Protein AF-A0A831NGE7-F1 (afdb_monomer)

pLDDT: mean 80.27, std 13.24, range [41.78, 94.81]

Solvent-accessible surface area (backbone atoms only — not comparable to full-atom values): 7881 Å² total; per-residue (Å²): 138,80,85,77,77,61,67,68,64,55,55,54,51,53,55,51,52,53,52,54,52,50,52,52,51,51,52,52,52,52,49,52,53,54,54,56,57,67,71,63,66,76,73,70,73,34,35,33,38,41,35,44,39,53,98,93,43,78,48,77,38,79,45,75,60,60,92,83,35,19,46,45,53,52,50,51,53,44,26,59,75,66,72,35,54,72,42,68,46,75,43,98,79,70,26,38,43,77,52,31,55,66,85,43,69,68,80,71,47,40,23,51,72,86,40,76,54,54,52,63,40,35,66,68,40,63,59,52,68,75,40,40,36,41,38,40,107

Sequence (137 aa):
MVLQKSSNDIISRETTIAQVALVIVIILVVAIIGWASNTTKDAALATVYVQIGIGGQERAFEGGITEGMTVLGAIDVATTTGKIDFEYDLSKNNQASILNIGGYRDSFEIYLNSKKLTSGEVDKTQVRAGDRIEIKI

Mean predicted aligned error: 13.92 Å

Secondary structure (DSSP, 8-state):
------HHHHHHHHHHHHHHHHHHHHHHHHHHHHHHHTT-------EEEEEEEETTEEEEEEEEPPTT-BHHHHHHHHHHHTT--EEEEEETTTEEEEEEETTB-S--EEEETTEEEPHHHHTTPBP-TT-EEEEE-

Structure (mmCIF, N/CA/C/O backbone):
data_AF-A0A831NGE7-F1
#
_entry.id   AF-A0A831NGE7-F1
#
loop_
_atom_site.group_PDB
_atom_site.id
_atom_site.type_symbol
_atom_site.label_atom_id
_atom_site.label_alt_id
_atom_site.label_comp_id
_atom_site.label_asym_id
_atom_site.label_entity_id
_atom_site.label_seq_id
_atom_site.pdbx_PDB_ins_code
_atom_site.Cartn_x
_atom_site.Cartn_y
_atom_site.Cartn_z
_atom_site.occupancy
_atom_site.B_iso_or_equiv
_atom_site.auth_seq_id
_atom_site.auth_comp_id
_atom_site.auth_asym_id
_atom_site.auth_atom_id
_atom_site.pdbx_PDB_model_num
ATOM 1 N N . MET A 1 1 ? 42.230 7.616 -83.204 1.00 41.78 1 MET A N 1
ATOM 2 C CA . MET A 1 1 ? 42.748 7.204 -81.883 1.00 41.78 1 MET A CA 1
ATOM 3 C C . MET A 1 1 ? 41.584 7.272 -80.907 1.00 41.78 1 MET A C 1
ATOM 5 O O . MET A 1 1 ? 41.215 8.358 -80.490 1.00 41.78 1 MET A O 1
ATOM 9 N N . VAL A 1 2 ? 40.905 6.146 -80.680 1.00 46.88 2 VAL A N 1
ATOM 10 C CA . VAL A 1 2 ? 39.723 6.076 -79.806 1.00 46.88 2 VAL A CA 1
ATOM 11 C C . VAL A 1 2 ? 40.191 5.530 -78.463 1.00 46.88 2 VAL A C 1
ATOM 13 O O . VAL A 1 2 ? 40.772 4.450 -78.407 1.00 46.88 2 VAL A O 1
ATOM 16 N N . LEU A 1 3 ? 40.005 6.313 -77.401 1.00 52.16 3 LEU A N 1
ATOM 17 C CA . LEU A 1 3 ? 40.385 5.949 -76.039 1.00 52.16 3 LEU A CA 1
ATOM 18 C C . LEU A 1 3 ? 39.439 4.854 -75.530 1.00 52.16 3 LEU A C 1
ATOM 20 O O . LEU A 1 3 ? 38.307 5.134 -75.138 1.00 52.16 3 LEU A O 1
ATOM 24 N N . GLN A 1 4 ? 39.902 3.604 -75.536 1.00 54.47 4 GLN A N 1
ATOM 25 C CA . GLN A 1 4 ? 39.258 2.517 -74.803 1.00 54.47 4 GLN A CA 1
ATOM 26 C C . GLN A 1 4 ? 39.470 2.776 -73.307 1.00 54.47 4 GLN A C 1
ATOM 28 O O . GLN A 1 4 ? 40.526 2.489 -72.746 1.00 54.47 4 GLN A O 1
ATOM 33 N N . LYS A 1 5 ? 38.477 3.387 -72.657 1.00 56.03 5 LYS A N 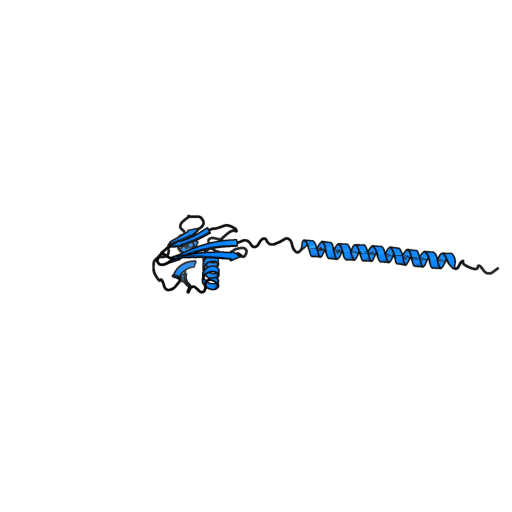1
ATOM 34 C CA . LYS A 1 5 ? 38.440 3.490 -71.198 1.00 56.03 5 LYS A CA 1
ATOM 35 C C . LYS A 1 5 ? 38.291 2.070 -70.643 1.00 56.03 5 LYS A C 1
ATOM 37 O O . LYS A 1 5 ? 37.296 1.406 -70.916 1.00 56.03 5 LYS A O 1
ATOM 42 N N . SER A 1 6 ? 39.322 1.612 -69.938 1.00 54.53 6 SER A N 1
ATOM 43 C CA . SER A 1 6 ? 39.459 0.261 -69.390 1.00 54.53 6 SER A CA 1
ATOM 44 C C . SER A 1 6 ? 38.233 -0.135 -68.559 1.00 54.53 6 SER A C 1
ATOM 46 O O . SER A 1 6 ? 37.951 0.482 -67.531 1.00 54.53 6 SER A O 1
ATOM 48 N N . SER A 1 7 ? 37.511 -1.178 -68.985 1.00 55.66 7 SER A N 1
ATOM 49 C CA . SER A 1 7 ? 36.363 -1.746 -68.255 1.00 55.66 7 SER A CA 1
ATOM 50 C C . SER A 1 7 ? 36.702 -2.146 -66.813 1.00 55.66 7 SER A C 1
ATOM 52 O O . SER A 1 7 ? 35.819 -2.149 -65.958 1.00 55.66 7 SER A O 1
ATOM 54 N N . ASN A 1 8 ? 37.976 -2.413 -66.516 1.00 58.19 8 ASN A N 1
ATOM 55 C CA . ASN A 1 8 ? 38.431 -2.811 -65.183 1.00 58.19 8 ASN A CA 1
ATOM 56 C C . ASN A 1 8 ? 38.327 -1.671 -64.151 1.00 58.19 8 ASN A C 1
ATOM 58 O O . ASN A 1 8 ? 38.061 -1.935 -62.979 1.00 58.19 8 ASN A O 1
ATOM 62 N N . ASP A 1 9 ? 38.447 -0.408 -64.578 1.00 57.22 9 ASP A N 1
ATOM 63 C CA . ASP A 1 9 ? 38.333 0.754 -63.681 1.00 57.22 9 ASP A CA 1
ATOM 64 C C . ASP A 1 9 ? 36.881 1.036 -63.269 1.00 57.22 9 ASP A C 1
ATOM 66 O O . ASP A 1 9 ? 36.627 1.650 -62.230 1.00 57.22 9 ASP A O 1
ATOM 70 N N . ILE A 1 10 ? 35.917 0.607 -64.088 1.00 58.09 10 ILE A N 1
ATOM 71 C CA . ILE A 1 10 ? 34.483 0.805 -63.842 1.00 58.09 10 ILE A CA 1
AT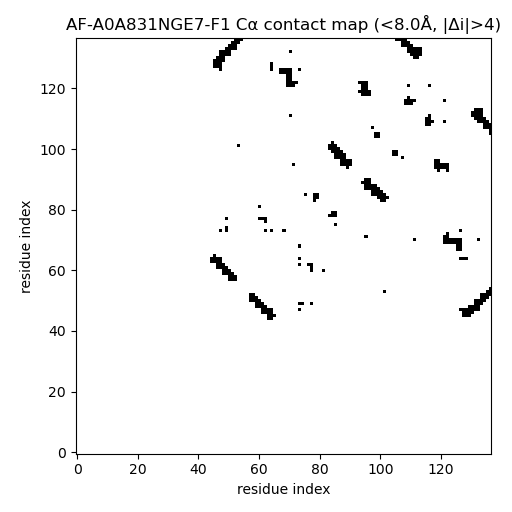OM 72 C C . ILE A 1 10 ? 33.986 -0.239 -62.835 1.00 58.09 10 ILE A C 1
ATOM 74 O O . ILE A 1 10 ? 33.388 0.127 -61.826 1.00 58.09 10 ILE A O 1
ATOM 78 N N . ILE A 1 11 ? 34.343 -1.512 -63.042 1.00 59.09 11 ILE A N 1
ATOM 79 C CA . ILE A 1 11 ? 33.941 -2.629 -62.171 1.00 59.09 11 ILE A CA 1
ATOM 80 C C . ILE A 1 11 ? 34.491 -2.444 -60.747 1.00 59.09 11 ILE A C 1
ATOM 82 O O . ILE A 1 11 ? 33.761 -2.614 -59.773 1.00 59.09 11 ILE A O 1
ATOM 86 N N . SER A 1 12 ? 35.752 -2.014 -60.608 1.00 62.09 12 SER A N 1
ATOM 87 C CA . SER A 1 12 ? 36.369 -1.769 -59.295 1.00 62.09 12 SER A CA 1
ATOM 88 C C . SER A 1 12 ? 35.673 -0.642 -58.512 1.00 62.09 12 SER A C 1
ATOM 90 O O . SER A 1 12 ? 35.450 -0.758 -57.300 1.00 62.09 12 SER A O 1
ATOM 92 N N . ARG A 1 13 ? 35.253 0.434 -59.192 1.00 66.94 13 ARG A N 1
ATOM 93 C CA . ARG A 1 13 ? 34.523 1.553 -58.570 1.00 66.94 13 ARG A CA 1
ATOM 94 C C . ARG A 1 13 ? 33.133 1.142 -58.096 1.00 66.94 13 ARG A C 1
ATOM 96 O O . ARG A 1 13 ? 32.760 1.499 -56.982 1.00 66.94 13 ARG A O 1
ATOM 103 N N . GLU A 1 14 ? 32.405 0.360 -58.886 1.00 70.31 14 GLU A N 1
ATOM 104 C CA . GLU A 1 14 ? 31.084 -0.158 -58.508 1.00 70.31 14 GLU A CA 1
ATOM 105 C C . GLU A 1 14 ? 31.167 -1.086 -57.291 1.00 70.31 14 GLU A C 1
ATOM 107 O O . GLU A 1 14 ? 30.398 -0.928 -56.341 1.00 70.31 14 GLU A O 1
ATOM 112 N N . THR A 1 15 ? 32.168 -1.975 -57.244 1.00 74.00 15 THR A N 1
ATOM 113 C CA . THR A 1 15 ? 32.398 -2.832 -56.070 1.00 74.00 15 THR A CA 1
ATOM 114 C C . THR A 1 15 ? 32.784 -2.039 -54.821 1.00 74.00 15 THR A C 1
ATOM 116 O O . THR A 1 15 ? 32.356 -2.385 -53.722 1.00 74.00 15 THR A O 1
ATOM 119 N N . THR A 1 16 ? 33.529 -0.939 -54.975 1.00 75.44 16 THR A N 1
ATOM 120 C CA . THR A 1 16 ? 33.923 -0.078 -53.847 1.00 75.44 16 THR A CA 1
ATOM 121 C C . THR A 1 16 ? 32.717 0.687 -53.292 1.00 75.44 16 THR A C 1
ATOM 123 O O . THR A 1 16 ? 32.539 0.776 -52.080 1.00 75.44 16 THR A O 1
ATOM 126 N N . ILE A 1 17 ? 31.840 1.192 -54.167 1.00 80.25 17 ILE A N 1
ATOM 127 C CA . ILE A 1 17 ? 30.602 1.878 -53.768 1.00 80.25 17 ILE A CA 1
ATOM 128 C C . ILE A 1 17 ? 29.660 0.911 -53.039 1.00 80.25 17 ILE A C 1
ATOM 130 O O . ILE A 1 17 ? 29.119 1.263 -51.990 1.00 80.25 17 ILE A O 1
ATOM 134 N N . ALA A 1 18 ? 29.507 -0.317 -53.544 1.00 82.00 18 ALA A N 1
ATOM 135 C CA . ALA A 1 18 ? 28.680 -1.340 -52.908 1.00 82.00 18 ALA A CA 1
ATOM 136 C C . ALA A 1 18 ? 29.190 -1.717 -51.504 1.00 82.00 18 ALA A C 1
ATOM 138 O O . ALA A 1 18 ? 28.396 -1.855 -50.574 1.00 82.00 18 ALA A O 1
ATOM 139 N N . GLN A 1 19 ? 30.509 -1.823 -51.321 1.00 80.81 19 GLN A N 1
ATOM 140 C CA . GLN A 1 19 ? 31.117 -2.101 -50.016 1.00 80.81 19 GLN A CA 1
ATOM 141 C C . G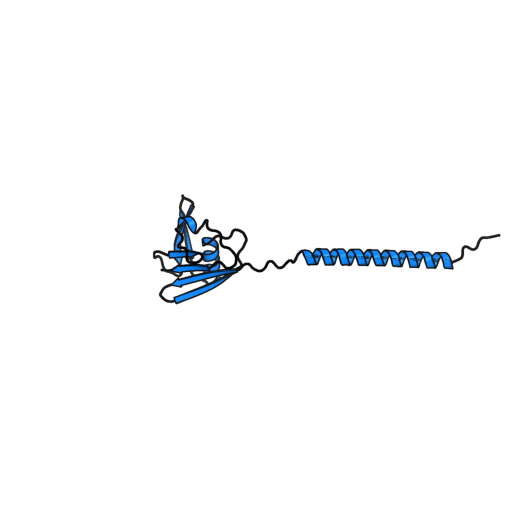LN A 1 19 ? 30.920 -0.951 -49.021 1.00 80.81 19 GLN A C 1
ATOM 143 O O . GLN A 1 19 ? 30.566 -1.195 -47.869 1.00 80.81 19 GLN A O 1
ATOM 148 N N . VAL A 1 20 ? 31.087 0.303 -49.454 1.00 85.44 20 VAL A N 1
ATOM 149 C CA . VAL A 1 20 ? 30.847 1.476 -48.596 1.00 85.44 20 VAL A CA 1
ATOM 150 C C . VAL A 1 20 ? 29.372 1.567 -48.195 1.00 85.44 20 VAL A C 1
ATOM 152 O O . VAL A 1 20 ? 29.069 1.796 -47.023 1.00 85.44 20 VAL A O 1
ATOM 155 N N . ALA A 1 21 ? 28.451 1.324 -49.132 1.00 86.19 21 ALA A N 1
ATOM 156 C CA . ALA A 1 21 ? 27.020 1.292 -48.844 1.00 86.19 21 ALA A CA 1
ATOM 157 C C . ALA A 1 21 ? 26.666 0.204 -47.815 1.00 86.19 21 ALA A C 1
ATOM 159 O O . ALA A 1 21 ? 25.909 0.465 -46.880 1.00 86.19 21 ALA A O 1
ATOM 160 N N . LEU A 1 22 ? 27.264 -0.987 -47.932 1.00 88.81 22 LEU A N 1
ATOM 161 C CA . LEU A 1 22 ? 27.060 -2.085 -46.986 1.00 88.81 22 LEU A CA 1
ATOM 162 C C . LEU A 1 22 ? 27.506 -1.713 -45.564 1.00 88.81 22 LEU A C 1
ATOM 164 O O . LEU A 1 22 ? 26.779 -1.967 -44.605 1.00 88.81 22 LEU A O 1
ATOM 168 N N . VAL A 1 23 ? 28.670 -1.072 -45.418 1.00 90.06 23 VAL A N 1
ATOM 169 C CA . VAL A 1 23 ? 29.184 -0.641 -44.106 1.00 90.06 23 VAL A CA 1
ATOM 170 C C . VAL A 1 23 ? 28.250 0.381 -43.453 1.00 90.06 23 VAL A C 1
ATOM 172 O O . VAL A 1 23 ? 27.971 0.277 -42.260 1.00 90.06 23 VAL A O 1
ATOM 175 N N . ILE A 1 24 ? 27.708 1.326 -44.227 1.00 91.25 24 ILE A N 1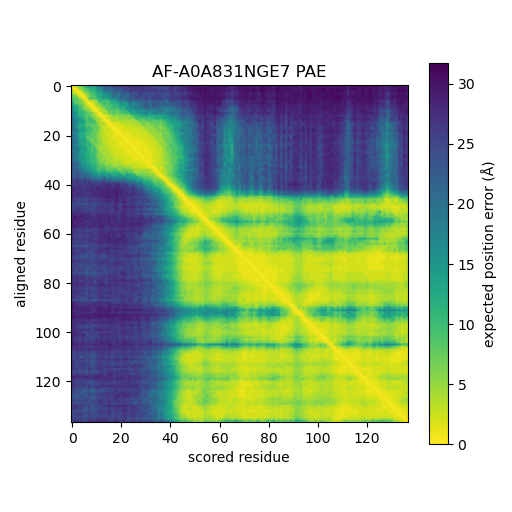
ATOM 176 C CA . ILE A 1 24 ? 26.747 2.317 -43.718 1.00 91.25 24 ILE A CA 1
ATOM 177 C C . ILE A 1 24 ? 25.474 1.631 -43.210 1.00 91.25 24 ILE A C 1
ATOM 179 O O . ILE A 1 24 ? 24.998 1.954 -42.123 1.00 91.25 24 ILE A O 1
ATOM 183 N N . VAL A 1 25 ? 24.948 0.651 -43.951 1.00 91.81 25 VAL A N 1
ATOM 184 C CA . VAL A 1 25 ? 23.765 -0.115 -43.527 1.00 91.81 25 VAL A CA 1
ATOM 185 C C . VAL A 1 25 ? 24.034 -0.864 -42.222 1.00 91.81 25 VAL A C 1
ATOM 187 O O . VAL A 1 25 ? 23.202 -0.821 -41.319 1.00 91.81 25 VAL A O 1
ATOM 190 N N . ILE A 1 26 ? 25.205 -1.489 -42.076 1.00 90.81 26 ILE A N 1
ATOM 191 C CA . ILE A 1 26 ? 25.582 -2.190 -40.840 1.00 90.81 26 ILE A CA 1
ATOM 192 C C . ILE A 1 26 ? 25.635 -1.216 -39.656 1.00 90.81 26 ILE A C 1
ATOM 194 O O . ILE A 1 26 ? 25.086 -1.518 -38.599 1.00 90.81 26 ILE A O 1
ATOM 198 N N . ILE A 1 27 ? 26.231 -0.033 -39.830 1.00 90.38 27 ILE A N 1
ATOM 199 C CA . ILE A 1 27 ? 26.289 0.993 -38.778 1.00 90.38 27 ILE A CA 1
ATOM 200 C C . ILE A 1 27 ? 24.880 1.437 -38.371 1.00 90.38 27 ILE A C 1
ATOM 202 O O . ILE A 1 27 ? 24.595 1.541 -37.180 1.00 90.38 27 ILE A O 1
ATOM 206 N N . LEU A 1 28 ? 23.985 1.656 -39.338 1.00 87.62 28 LEU A N 1
ATOM 207 C CA . LEU A 1 28 ? 22.598 2.038 -39.063 1.00 87.62 28 LEU A CA 1
ATOM 208 C C . LEU A 1 28 ? 21.841 0.938 -38.311 1.00 87.62 28 LEU A C 1
ATOM 210 O O . LEU A 1 28 ? 21.139 1.234 -37.348 1.00 87.62 28 LEU A O 1
ATOM 214 N N . VAL A 1 29 ? 22.020 -0.328 -38.692 1.00 87.75 29 VAL A N 1
ATOM 215 C CA . VAL A 1 29 ? 21.406 -1.470 -37.997 1.00 87.75 29 VAL A CA 1
ATOM 216 C C . VAL A 1 29 ? 21.918 -1.575 -36.560 1.00 87.75 29 VAL A C 1
ATOM 218 O O . VAL A 1 29 ? 21.119 -1.708 -35.636 1.00 87.75 29 VAL A O 1
ATOM 221 N N . VAL A 1 30 ? 23.230 -1.447 -36.345 1.00 85.50 30 VAL A N 1
ATOM 222 C CA . VAL A 1 30 ? 23.825 -1.461 -34.999 1.00 85.50 30 VAL A CA 1
ATOM 223 C C . VAL A 1 30 ? 23.334 -0.276 -34.165 1.00 85.50 30 VAL A C 1
ATOM 225 O O . VAL A 1 30 ? 23.030 -0.453 -32.988 1.00 85.50 30 VAL A O 1
ATOM 228 N N . ALA A 1 31 ? 23.190 0.911 -34.760 1.00 82.31 31 ALA A N 1
ATOM 229 C CA . ALA A 1 31 ? 22.654 2.085 -34.077 1.00 82.31 31 ALA A CA 1
ATOM 230 C C . ALA A 1 31 ? 21.187 1.893 -33.658 1.00 82.31 31 ALA A C 1
ATOM 232 O O . ALA A 1 31 ? 20.828 2.232 -32.532 1.00 82.31 31 ALA A O 1
ATOM 233 N N . ILE A 1 32 ? 20.356 1.301 -34.523 1.00 81.62 32 ILE A N 1
ATOM 234 C CA . ILE A 1 32 ? 18.950 0.998 -34.221 1.00 81.62 32 ILE A CA 1
ATOM 235 C C . ILE A 1 32 ? 18.849 -0.047 -33.103 1.00 81.62 32 ILE A C 1
ATOM 237 O O . ILE A 1 32 ? 18.092 0.152 -32.155 1.00 81.62 32 ILE A O 1
ATOM 241 N N . ILE A 1 33 ? 19.631 -1.131 -33.172 1.00 77.81 33 ILE A N 1
ATOM 242 C CA . ILE A 1 33 ? 19.642 -2.182 -32.141 1.00 77.81 33 ILE A CA 1
ATOM 243 C C . ILE A 1 33 ? 20.167 -1.630 -30.808 1.00 77.81 33 ILE A C 1
ATOM 245 O O . ILE A 1 33 ? 19.577 -1.887 -29.761 1.00 77.81 33 ILE A O 1
ATOM 249 N N . GLY A 1 34 ? 21.237 -0.830 -30.837 1.00 74.00 34 GLY A N 1
ATOM 250 C CA . GLY A 1 34 ? 21.798 -0.189 -29.648 1.00 74.00 34 GLY A CA 1
ATOM 251 C C . GLY A 1 34 ? 20.810 0.773 -28.985 1.00 74.00 34 GLY A C 1
ATOM 252 O O . GLY A 1 34 ? 20.625 0.720 -27.769 1.00 74.00 34 GLY A O 1
ATOM 253 N N . TRP A 1 35 ? 20.116 1.593 -29.781 1.00 68.06 35 TRP A N 1
ATOM 254 C CA . TRP A 1 35 ? 19.073 2.498 -29.293 1.00 68.06 35 TRP A CA 1
ATOM 255 C C . TRP A 1 35 ? 17.867 1.737 -28.720 1.00 68.06 35 TRP A C 1
ATOM 257 O O . TRP A 1 35 ? 17.405 2.055 -27.624 1.00 68.06 35 TRP A O 1
ATOM 267 N N . ALA A 1 36 ? 17.417 0.673 -29.394 1.00 61.16 36 ALA A N 1
ATOM 268 C CA . ALA A 1 36 ? 16.337 -0.185 -28.910 1.00 61.16 36 ALA A CA 1
ATOM 269 C C . ALA A 1 36 ? 16.693 -0.880 -27.582 1.00 61.16 36 ALA A C 1
ATOM 271 O O . ALA A 1 36 ? 15.875 -0.893 -26.665 1.00 61.16 36 ALA A O 1
ATOM 272 N N . SER A 1 37 ? 17.926 -1.384 -27.432 1.00 57.91 37 SER A N 1
ATOM 273 C CA . SER A 1 37 ? 18.352 -2.076 -26.203 1.00 57.91 37 SER A CA 1
ATOM 274 C C . SER A 1 37 ? 18.458 -1.150 -24.985 1.00 57.91 37 SER A C 1
ATOM 276 O O . SER A 1 37 ? 18.223 -1.577 -23.858 1.00 57.91 37 SER A O 1
ATOM 278 N N . ASN A 1 38 ? 18.721 0.145 -25.195 1.00 56.56 38 ASN A N 1
ATOM 279 C CA . ASN A 1 38 ? 18.769 1.128 -24.109 1.00 56.56 38 ASN A CA 1
ATOM 280 C C . ASN A 1 38 ? 17.382 1.539 -23.587 1.00 56.56 38 ASN A C 1
ATOM 282 O O . ASN A 1 38 ? 17.308 2.252 -22.584 1.00 56.56 38 ASN A O 1
ATOM 286 N N . THR A 1 39 ? 16.299 1.109 -24.242 1.00 54.72 39 THR A N 1
ATOM 287 C CA . THR A 1 39 ? 14.923 1.454 -23.846 1.00 54.72 39 THR A CA 1
ATOM 288 C C . THR A 1 39 ? 14.327 0.430 -22.870 1.00 54.72 39 THR A C 1
ATOM 290 O O . THR A 1 39 ? 13.317 0.699 -22.229 1.00 54.72 39 THR A O 1
ATOM 293 N N . THR A 1 40 ? 14.989 -0.712 -22.672 1.00 51.47 40 THR A N 1
ATOM 294 C CA . THR A 1 40 ? 14.640 -1.715 -21.658 1.00 51.47 40 THR A CA 1
ATOM 295 C C . THR A 1 40 ? 15.698 -1.729 -20.563 1.00 51.47 40 THR A C 1
ATOM 297 O O . THR A 1 40 ? 16.344 -2.741 -20.313 1.00 51.47 40 THR A O 1
ATOM 300 N N . LYS A 1 41 ? 15.931 -0.585 -19.913 1.00 50.12 41 LYS A N 1
ATOM 301 C CA . LYS A 1 41 ? 16.486 -0.650 -18.561 1.00 50.12 41 LYS A CA 1
ATOM 302 C C . LYS A 1 41 ? 15.375 -1.208 -17.697 1.00 50.12 41 LYS A C 1
ATOM 304 O O . LYS A 1 41 ? 14.365 -0.530 -17.527 1.00 50.12 41 LYS A O 1
ATOM 309 N N . ASP A 1 42 ? 15.556 -2.449 -17.261 1.00 46.75 42 ASP A N 1
ATOM 310 C CA . ASP A 1 42 ?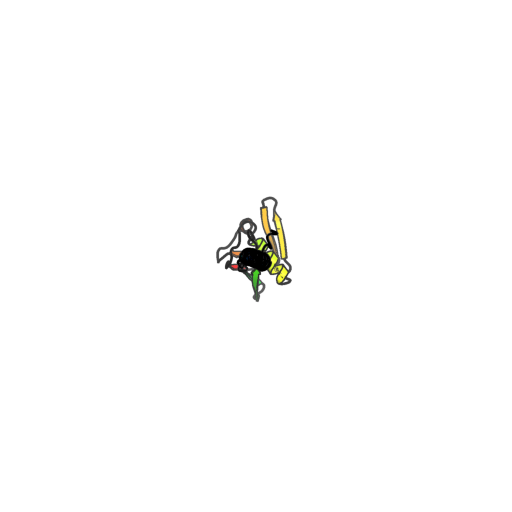 14.691 -3.161 -16.335 1.00 46.75 42 ASP A CA 1
ATOM 311 C C . ASP A 1 42 ? 14.125 -2.184 -15.306 1.00 46.75 42 ASP A C 1
ATOM 313 O O . ASP A 1 42 ? 14.829 -1.717 -14.405 1.00 46.75 42 ASP A O 1
ATOM 317 N N . ALA A 1 43 ? 12.846 -1.844 -15.459 1.00 49.19 43 ALA A N 1
ATOM 318 C CA . ALA A 1 43 ? 12.073 -1.350 -14.345 1.00 49.19 43 ALA A CA 1
ATOM 319 C C . ALA A 1 43 ? 12.019 -2.538 -13.391 1.00 49.19 43 ALA A C 1
ATOM 321 O O . ALA A 1 43 ? 11.154 -3.401 -13.527 1.00 49.19 43 ALA A O 1
ATOM 322 N N . ALA A 1 44 ? 13.019 -2.646 -12.509 1.00 52.34 44 ALA A N 1
ATOM 323 C CA . ALA A 1 44 ? 12.955 -3.527 -11.362 1.00 52.34 44 ALA A CA 1
ATOM 324 C C . ALA A 1 44 ? 11.565 -3.293 -10.782 1.00 52.34 44 ALA A C 1
ATOM 326 O O . ALA A 1 44 ? 11.256 -2.158 -10.411 1.00 52.34 44 ALA A O 1
ATOM 327 N N . LEU A 1 45 ? 10.703 -4.309 -10.871 1.00 58.16 45 LEU A N 1
ATOM 328 C CA . LEU A 1 45 ? 9.326 -4.219 -10.416 1.00 58.16 45 LEU A CA 1
ATOM 329 C C . LEU A 1 45 ? 9.432 -3.843 -8.945 1.00 58.16 45 LEU A C 1
ATOM 331 O O . LEU A 1 45 ? 9.807 -4.668 -8.119 1.00 58.16 45 LEU A O 1
ATOM 335 N N . ALA A 1 46 ? 9.249 -2.562 -8.644 1.00 71.69 46 ALA A N 1
ATOM 336 C CA . ALA A 1 46 ? 9.300 -2.071 -7.289 1.00 71.69 46 ALA A CA 1
ATOM 337 C C . ALA A 1 46 ? 8.172 -2.802 -6.569 1.00 71.69 46 ALA A C 1
ATOM 339 O O . ALA A 1 46 ? 7.025 -2.679 -6.987 1.00 71.69 46 ALA A O 1
ATOM 340 N N . THR A 1 47 ? 8.482 -3.628 -5.574 1.00 80.88 47 THR A N 1
ATOM 341 C CA . THR A 1 47 ? 7.460 -4.374 -4.839 1.00 80.88 47 THR A CA 1
ATOM 342 C C . THR A 1 47 ? 7.209 -3.737 -3.485 1.00 80.88 47 THR A C 1
ATOM 344 O O . THR A 1 47 ? 8.112 -3.168 -2.869 1.00 80.88 47 THR A O 1
ATOM 347 N N . VAL A 1 48 ? 5.965 -3.810 -3.026 1.00 85.81 48 VAL A N 1
ATOM 348 C CA . VAL A 1 48 ? 5.574 -3.489 -1.650 1.00 85.81 48 VAL A CA 1
ATOM 349 C C . VAL A 1 48 ? 4.992 -4.736 -1.006 1.00 85.81 48 VAL A C 1
ATOM 351 O O . VAL A 1 48 ? 4.295 -5.518 -1.660 1.00 85.81 48 VAL A O 1
ATOM 354 N N . TYR A 1 49 ? 5.274 -4.913 0.281 1.00 86.25 49 TYR A N 1
ATOM 355 C CA . TYR A 1 49 ? 4.725 -6.000 1.076 1.00 86.25 49 TYR A CA 1
ATOM 356 C C . TYR A 1 49 ? 3.531 -5.496 1.877 1.00 86.25 49 TYR A C 1
ATOM 358 O O . TYR A 1 49 ? 3.670 -4.598 2.704 1.00 86.25 49 TYR A O 1
ATOM 366 N N . VAL A 1 50 ? 2.361 -6.094 1.670 1.00 84.12 50 VAL A N 1
ATOM 367 C CA . VAL A 1 50 ? 1.144 -5.797 2.431 1.00 84.12 50 VAL A CA 1
ATOM 368 C C . VAL A 1 50 ? 0.761 -7.022 3.244 1.00 84.12 50 VAL A C 1
ATOM 370 O O . VAL A 1 50 ? 0.475 -8.082 2.693 1.00 84.12 50 VAL A O 1
ATOM 373 N N . GLN A 1 51 ? 0.740 -6.880 4.563 1.00 88.81 51 GLN A N 1
ATOM 374 C CA . GLN A 1 51 ? 0.299 -7.905 5.494 1.00 88.81 51 GLN A CA 1
ATOM 375 C C . GLN A 1 51 ? -1.028 -7.497 6.131 1.00 88.81 51 GLN A C 1
ATOM 377 O O . GLN A 1 51 ? -1.154 -6.430 6.727 1.00 88.81 51 GLN A O 1
ATOM 382 N N . ILE A 1 52 ? -2.012 -8.381 6.032 1.00 84.06 52 ILE A N 1
ATOM 383 C CA . ILE A 1 52 ? -3.368 -8.195 6.530 1.00 84.06 52 ILE A CA 1
ATOM 384 C C . ILE A 1 52 ? -3.621 -9.253 7.611 1.00 84.06 52 ILE A C 1
ATOM 386 O O . ILE A 1 52 ? -3.692 -10.446 7.308 1.00 84.06 52 ILE A O 1
ATOM 390 N N . GLY A 1 53 ? -3.710 -8.824 8.871 1.00 82.00 53 GLY A N 1
ATOM 391 C CA . GLY A 1 53 ? -4.031 -9.672 10.019 1.00 82.00 53 GLY A CA 1
ATOM 392 C C . GLY A 1 53 ? -5.510 -9.560 10.381 1.00 82.00 53 GLY A C 1
ATOM 393 O O . GLY A 1 53 ? -5.947 -8.516 10.856 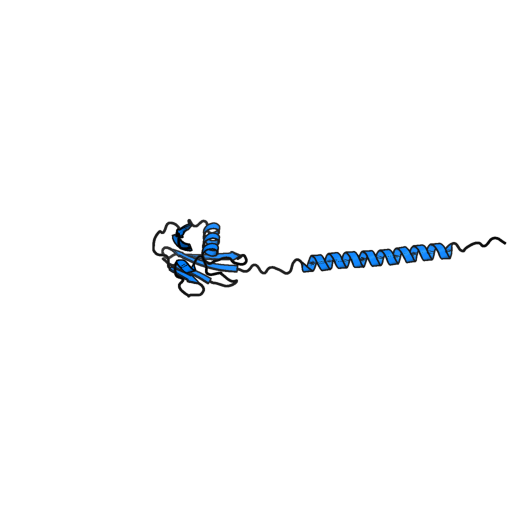1.00 82.00 53 GLY A O 1
ATOM 394 N N . ILE A 1 54 ? -6.281 -10.626 10.156 1.00 73.75 54 ILE A N 1
ATOM 395 C CA . ILE A 1 54 ? -7.735 -10.658 10.363 1.00 73.75 54 ILE A CA 1
ATOM 396 C C . ILE A 1 54 ? -8.123 -11.944 11.095 1.00 73.75 54 ILE A C 1
ATOM 398 O O . ILE A 1 54 ? -7.832 -13.043 10.625 1.00 73.75 54 ILE A O 1
ATOM 402 N N . GLY A 1 55 ? -8.803 -11.826 12.242 1.00 66.06 55 GLY A N 1
ATOM 403 C CA . GLY A 1 55 ? -9.380 -12.980 12.948 1.00 66.06 55 GLY A CA 1
ATOM 404 C C . GLY A 1 55 ? -8.363 -14.058 13.352 1.00 66.06 55 GLY A C 1
ATOM 405 O O . GLY A 1 55 ? -8.686 -15.243 13.335 1.00 66.06 55 GLY A O 1
ATOM 406 N N . GLY A 1 56 ? -7.121 -13.667 13.660 1.00 72.19 56 GLY A N 1
ATOM 407 C CA . GLY A 1 56 ? -6.027 -14.592 13.987 1.00 72.19 56 GLY A CA 1
ATOM 408 C C . GLY A 1 56 ? -5.367 -15.268 12.779 1.00 72.19 56 GLY A C 1
ATOM 409 O O . GLY A 1 56 ? -4.469 -16.086 12.965 1.00 72.19 56 GLY A O 1
ATOM 410 N N . GLN A 1 57 ? -5.775 -14.933 11.551 1.00 76.75 57 GLN A N 1
ATOM 411 C CA . GLN A 1 57 ? -5.084 -15.331 10.327 1.00 76.75 57 GLN A CA 1
ATOM 412 C C . GLN A 1 57 ? -4.306 -14.153 9.746 1.00 76.75 57 GLN A C 1
ATOM 414 O O . GLN A 1 57 ? -4.828 -13.047 9.622 1.00 76.75 57 GLN A O 1
ATOM 419 N N . GLU A 1 58 ? -3.064 -14.405 9.342 1.00 85.00 58 GLU A N 1
ATOM 420 C CA . GLU A 1 58 ? -2.240 -13.435 8.627 1.00 85.00 58 GLU A CA 1
ATOM 421 C C . GLU A 1 58 ? -2.184 -13.807 7.147 1.00 85.00 58 GLU A C 1
ATOM 423 O O . GLU A 1 58 ? -1.869 -14.942 6.784 1.00 85.00 58 GLU A O 1
ATOM 428 N N . ARG A 1 59 ? -2.492 -12.845 6.278 1.00 84.75 59 ARG A N 1
ATOM 429 C CA . ARG A 1 59 ? -2.318 -12.968 4.829 1.00 84.75 59 ARG A CA 1
ATOM 430 C C . ARG A 1 59 ? -1.311 -11.931 4.366 1.00 84.75 59 ARG A C 1
ATOM 432 O O . ARG A 1 59 ? -1.434 -10.764 4.719 1.00 84.75 59 ARG A O 1
ATOM 439 N N . ALA A 1 60 ? -0.329 -12.355 3.582 1.00 86.19 60 ALA A N 1
ATOM 440 C CA . ALA A 1 60 ? 0.678 -11.473 3.011 1.00 86.19 60 ALA A CA 1
ATOM 441 C C . ALA A 1 60 ? 0.539 -11.428 1.489 1.00 86.19 60 ALA A C 1
ATOM 443 O O . ALA A 1 60 ? 0.308 -12.452 0.845 1.00 86.19 60 ALA A O 1
ATOM 444 N N . PHE A 1 61 ? 0.703 -10.234 0.938 1.00 86.38 61 PHE A N 1
ATOM 445 C CA . PHE A 1 61 ? 0.660 -9.942 -0.484 1.00 86.38 61 PHE A CA 1
ATOM 446 C C . PHE A 1 61 ? 1.927 -9.187 -0.860 1.00 86.38 61 PHE A C 1
ATOM 448 O O . PHE A 1 61 ? 2.319 -8.241 -0.178 1.00 86.38 61 PHE A O 1
ATOM 455 N N . GLU A 1 62 ? 2.554 -9.603 -1.952 1.00 83.81 62 GLU A N 1
ATOM 456 C CA . GLU A 1 62 ? 3.636 -8.865 -2.588 1.00 83.81 62 GLU A CA 1
ATOM 457 C C . GLU A 1 62 ? 3.140 -8.425 -3.963 1.00 83.81 62 GLU A C 1
ATOM 459 O O . GLU A 1 62 ? 2.697 -9.250 -4.764 1.00 83.81 62 GLU A O 1
ATOM 464 N N . GLY A 1 63 ? 3.149 -7.117 -4.208 1.00 73.19 63 GLY A N 1
ATOM 465 C CA . GLY A 1 63 ? 2.612 -6.532 -5.431 1.00 73.19 63 GLY A CA 1
ATOM 466 C C . GLY A 1 63 ? 3.522 -5.444 -5.977 1.00 73.19 63 GLY A C 1
ATOM 467 O O . GLY A 1 63 ? 4.195 -4.750 -5.214 1.00 73.19 63 GLY A O 1
ATOM 468 N N . GLY A 1 64 ? 3.542 -5.304 -7.303 1.00 78.75 64 GLY A N 1
ATOM 469 C CA . GLY A 1 64 ? 4.242 -4.208 -7.965 1.00 78.75 64 GLY A CA 1
ATOM 470 C C . GLY A 1 64 ? 3.597 -2.862 -7.630 1.00 78.75 64 GLY A C 1
ATOM 471 O O . GLY A 1 64 ? 2.374 -2.734 -7.681 1.00 78.75 64 GLY A O 1
ATOM 472 N N . ILE A 1 65 ? 4.413 -1.860 -7.314 1.00 80.94 65 ILE A N 1
ATOM 473 C CA . ILE A 1 65 ? 3.980 -0.480 -7.101 1.00 80.94 65 ILE A CA 1
ATOM 474 C C . ILE A 1 65 ? 4.234 0.365 -8.343 1.00 80.94 65 ILE A C 1
ATOM 476 O O . ILE A 1 65 ? 5.237 0.214 -9.041 1.00 80.94 65 ILE A O 1
ATOM 480 N N . THR A 1 66 ? 3.322 1.298 -8.592 1.00 81.25 66 THR A N 1
ATOM 481 C CA . THR A 1 66 ? 3.510 2.377 -9.562 1.00 81.25 66 THR A CA 1
ATOM 482 C C . THR A 1 66 ? 4.051 3.617 -8.860 1.00 81.25 66 THR A C 1
ATOM 484 O O . THR A 1 66 ? 3.838 3.814 -7.661 1.00 81.25 66 THR A O 1
ATOM 487 N N . GLU A 1 67 ? 4.730 4.485 -9.607 1.00 78.94 67 GLU A N 1
ATOM 488 C CA . GLU A 1 67 ? 5.216 5.758 -9.073 1.00 78.94 67 GLU A CA 1
ATOM 489 C C . GLU A 1 67 ? 4.057 6.577 -8.474 1.00 78.94 67 GLU A C 1
ATOM 491 O O . GLU A 1 67 ? 2.995 6.715 -9.081 1.00 78.94 67 GLU A O 1
ATOM 496 N N . GLY A 1 68 ? 4.245 7.081 -7.250 1.00 83.38 68 GLY A N 1
ATOM 497 C CA . GLY A 1 68 ? 3.241 7.874 -6.535 1.00 83.38 68 GLY A CA 1
ATOM 498 C C . GLY A 1 68 ? 2.109 7.081 -5.869 1.00 83.38 68 GLY A C 1
ATOM 499 O O . GLY A 1 68 ? 1.208 7.708 -5.311 1.00 83.38 68 GLY A O 1
ATOM 500 N N . MET A 1 69 ? 2.143 5.741 -5.887 1.00 90.19 69 MET A N 1
ATOM 501 C CA . MET A 1 69 ? 1.166 4.905 -5.177 1.00 90.19 69 MET A CA 1
ATOM 502 C C . MET A 1 69 ? 1.171 5.211 -3.671 1.00 90.19 69 MET A C 1
ATOM 504 O O . MET A 1 69 ? 2.227 5.369 -3.057 1.00 90.19 69 MET A O 1
ATOM 508 N N . THR A 1 70 ? -0.016 5.300 -3.071 1.00 93.38 70 THR A N 1
ATOM 509 C CA . THR A 1 70 ? -0.200 5.570 -1.638 1.00 93.38 70 THR A CA 1
ATOM 510 C C . THR A 1 70 ? -0.449 4.287 -0.857 1.00 93.38 70 THR A C 1
ATOM 512 O O . THR A 1 70 ? -0.718 3.240 -1.448 1.00 93.38 70 THR A O 1
ATOM 515 N N . VAL A 1 71 ? -0.388 4.351 0.476 1.00 93.06 71 VAL A N 1
ATOM 516 C CA . VAL A 1 71 ? -0.709 3.201 1.337 1.00 93.06 71 VAL A CA 1
ATOM 517 C C . VAL A 1 71 ? -2.119 2.686 1.049 1.00 93.06 71 VAL A C 1
ATOM 519 O O . VAL A 1 71 ? -2.298 1.482 0.895 1.00 93.06 71 VAL A O 1
ATOM 522 N N . LEU A 1 72 ? -3.101 3.579 0.887 1.00 92.50 72 LEU A N 1
ATOM 523 C CA . LEU A 1 72 ? -4.462 3.194 0.505 1.00 92.50 72 LEU A CA 1
ATOM 524 C C . LEU A 1 72 ? -4.497 2.440 -0.831 1.00 92.50 72 LEU A C 1
ATOM 526 O O . LEU A 1 72 ? -5.123 1.390 -0.919 1.00 92.50 72 LEU A O 1
ATOM 530 N N . GLY A 1 73 ? -3.795 2.948 -1.849 1.00 91.31 73 GLY A N 1
ATOM 531 C CA . GLY A 1 73 ? -3.727 2.297 -3.161 1.00 91.31 73 GLY A CA 1
ATOM 532 C C . GLY A 1 73 ? -3.057 0.922 -3.107 1.00 91.31 73 GLY A C 1
ATOM 533 O O . GLY A 1 73 ? -3.518 -0.015 -3.750 1.00 91.31 73 GLY A O 1
ATOM 534 N N . ALA A 1 74 ? -2.011 0.766 -2.295 1.00 92.06 74 ALA A N 1
ATOM 535 C CA . ALA A 1 74 ? -1.367 -0.530 -2.094 1.00 92.06 74 ALA A CA 1
ATOM 536 C C . ALA A 1 74 ? -2.308 -1.544 -1.415 1.00 92.06 74 ALA A C 1
ATOM 538 O O . ALA A 1 74 ? -2.333 -2.713 -1.801 1.00 92.06 74 ALA A O 1
ATOM 539 N N . ILE A 1 75 ? -3.112 -1.103 -0.440 1.00 91.31 75 ILE A N 1
ATOM 540 C CA . ILE A 1 75 ? -4.124 -1.943 0.220 1.00 91.31 75 ILE A CA 1
ATOM 541 C C . ILE A 1 75 ? -5.231 -2.336 -0.767 1.00 91.31 75 ILE A C 1
ATOM 543 O O . ILE A 1 75 ? -5.610 -3.505 -0.814 1.00 91.31 75 ILE A O 1
ATOM 547 N N . ASP A 1 76 ? -5.710 -1.401 -1.585 1.00 91.25 76 ASP A N 1
ATOM 548 C CA . ASP A 1 76 ? -6.727 -1.650 -2.615 1.00 91.25 76 ASP A CA 1
ATOM 549 C C . ASP A 1 76 ? -6.264 -2.701 -3.639 1.00 91.25 76 ASP A C 1
ATOM 551 O O . ASP A 1 76 ? -6.952 -3.687 -3.913 1.00 91.25 76 ASP A O 1
ATOM 555 N N . VAL A 1 77 ? -5.027 -2.577 -4.128 1.00 90.00 77 VAL A N 1
ATOM 556 C CA . VAL A 1 77 ? -4.429 -3.560 -5.046 1.00 90.00 77 VAL A CA 1
ATOM 557 C C . VAL A 1 77 ? -4.244 -4.922 -4.370 1.00 90.00 77 VAL A C 1
ATOM 559 O O . VAL A 1 77 ? -4.554 -5.957 -4.971 1.00 90.00 77 VAL A O 1
ATOM 562 N N . ALA A 1 78 ? -3.756 -4.950 -3.126 1.00 89.50 78 ALA A N 1
ATOM 563 C CA . ALA A 1 78 ? -3.538 -6.189 -2.381 1.00 89.50 78 ALA A CA 1
ATOM 564 C C . ALA A 1 78 ? -4.853 -6.933 -2.106 1.00 89.50 78 ALA A C 1
ATOM 566 O O . ALA A 1 78 ? -4.941 -8.142 -2.323 1.00 89.50 78 ALA A O 1
ATOM 567 N N . THR A 1 79 ? -5.892 -6.214 -1.682 1.00 89.19 79 THR A N 1
ATOM 568 C CA . THR A 1 79 ? -7.220 -6.778 -1.406 1.00 89.19 79 THR A CA 1
ATOM 569 C C . THR A 1 79 ? -7.915 -7.240 -2.684 1.00 89.19 79 THR A C 1
ATOM 571 O O . THR A 1 79 ? -8.414 -8.365 -2.721 1.00 89.19 79 THR A O 1
ATOM 574 N N . THR A 1 80 ? -7.825 -6.468 -3.772 1.00 88.62 80 THR A N 1
ATOM 575 C CA . THR A 1 80 ? -8.317 -6.868 -5.101 1.00 88.62 80 THR A CA 1
ATOM 576 C C . THR A 1 80 ? -7.641 -8.152 -5.589 1.00 88.62 80 THR A C 1
ATOM 578 O O . THR A 1 80 ? -8.311 -9.103 -5.995 1.00 88.62 80 THR A O 1
ATOM 581 N N . THR A 1 81 ? -6.310 -8.227 -5.495 1.00 86.75 81 THR A N 1
ATOM 582 C CA . THR A 1 81 ? -5.530 -9.412 -5.898 1.00 86.75 81 THR A CA 1
ATOM 583 C C . THR A 1 81 ? -5.859 -10.621 -5.021 1.00 86.75 81 THR A C 1
ATOM 585 O O . THR A 1 81 ? -6.011 -11.741 -5.513 1.00 86.75 81 THR A O 1
ATOM 588 N N . GLY A 1 82 ? -6.014 -10.392 -3.717 1.00 84.81 82 GLY A N 1
ATOM 589 C CA . GLY A 1 82 ? -6.371 -11.403 -2.729 1.00 84.81 82 GLY A CA 1
ATOM 590 C C . GLY A 1 82 ? -7.840 -11.818 -2.726 1.00 84.81 82 GLY A C 1
ATOM 591 O O . GLY A 1 82 ? -8.186 -12.720 -1.961 1.00 84.81 82 GLY A O 1
ATOM 592 N N . LYS A 1 83 ? -8.690 -11.190 -3.555 1.00 88.44 83 LYS A N 1
ATOM 593 C CA . LYS A 1 83 ? -10.155 -11.356 -3.550 1.00 88.44 83 LYS A CA 1
ATOM 594 C C . LYS A 1 83 ? -10.746 -11.169 -2.146 1.00 88.44 83 LYS A C 1
ATOM 596 O O . LYS A 1 83 ? -11.541 -11.982 -1.679 1.00 88.44 83 LYS A O 1
ATOM 601 N N . ILE A 1 84 ? -10.281 -10.132 -1.457 1.00 87.25 84 ILE A N 1
ATOM 602 C CA . ILE A 1 84 ? -10.744 -9.708 -0.137 1.00 87.25 84 ILE A CA 1
ATOM 603 C C . ILE A 1 84 ? -11.652 -8.499 -0.348 1.00 87.25 84 ILE A C 1
ATOM 605 O O . ILE A 1 84 ? -11.240 -7.542 -0.998 1.00 87.25 84 ILE A O 1
ATOM 609 N N . ASP A 1 85 ? -12.857 -8.531 0.220 1.00 89.44 85 ASP A N 1
ATOM 610 C CA . ASP A 1 85 ? -13.764 -7.382 0.176 1.00 89.44 85 ASP A CA 1
ATOM 611 C C . ASP A 1 85 ? -13.118 -6.179 0.866 1.00 89.44 85 ASP A C 1
ATOM 613 O O . ASP A 1 85 ? -12.700 -6.276 2.020 1.00 89.44 85 ASP A O 1
ATOM 617 N N . PHE A 1 86 ? -13.034 -5.053 0.167 1.00 90.81 86 PHE A N 1
ATOM 618 C CA . PHE A 1 86 ? -12.442 -3.824 0.674 1.00 90.81 86 PHE A CA 1
ATOM 619 C C . PHE A 1 86 ? -13.372 -2.650 0.392 1.00 90.81 86 PHE A C 1
ATOM 621 O O . PHE A 1 86 ? -13.751 -2.412 -0.752 1.00 90.81 86 PHE A O 1
ATOM 628 N N . GLU A 1 87 ? -13.753 -1.923 1.440 1.00 91.06 87 GLU A N 1
ATOM 629 C CA . GLU A 1 87 ? -14.549 -0.701 1.323 1.00 91.06 87 GLU A CA 1
ATOM 630 C C . GLU A 1 87 ? -13.856 0.418 2.094 1.00 91.06 87 GLU A C 1
ATOM 632 O O . GLU A 1 87 ? -13.454 0.246 3.249 1.00 91.06 87 GLU A O 1
ATOM 637 N N . TYR A 1 88 ? -13.754 1.585 1.471 1.00 89.81 88 TYR A N 1
ATOM 638 C CA . TYR A 1 88 ? -13.250 2.800 2.093 1.00 89.81 88 TYR A CA 1
ATOM 639 C C . TYR A 1 88 ? -14.083 3.998 1.640 1.00 89.81 88 TYR A C 1
ATOM 641 O O . TYR A 1 88 ? -14.686 3.984 0.568 1.00 89.81 88 TYR A O 1
ATOM 649 N N . ASP A 1 89 ? -14.098 5.043 2.460 1.00 88.31 89 ASP A N 1
ATOM 650 C CA . ASP A 1 89 ? -14.705 6.327 2.129 1.00 88.31 89 ASP A CA 1
ATOM 651 C C . ASP A 1 89 ? -13.652 7.433 2.161 1.00 88.31 89 ASP A C 1
ATOM 653 O O . ASP A 1 89 ? -12.721 7.415 2.973 1.00 88.31 89 ASP A O 1
ATOM 657 N N . LEU A 1 90 ? -13.816 8.409 1.276 1.00 83.75 90 LEU A N 1
ATOM 658 C CA . LEU A 1 90 ? -13.022 9.625 1.242 1.00 83.75 90 LEU A CA 1
ATOM 659 C C . LEU A 1 90 ? -13.875 10.745 1.824 1.00 83.75 90 LEU A C 1
ATOM 661 O O . LEU A 1 90 ? -14.717 11.342 1.151 1.00 83.75 90 LEU A O 1
ATOM 665 N N . SER A 1 91 ? -13.643 11.044 3.102 1.00 76.31 91 SER A N 1
ATOM 666 C CA . SER A 1 91 ? -14.341 12.138 3.773 1.00 76.31 91 SER A CA 1
ATOM 667 C C . SER A 1 91 ? -14.045 13.477 3.088 1.00 76.31 91 SER A C 1
ATOM 669 O O . SER A 1 91 ? -12.982 13.667 2.492 1.00 76.31 91 SER A O 1
ATOM 671 N N . LYS A 1 92 ? -14.945 14.458 3.253 1.00 65.88 92 LYS A N 1
ATOM 672 C CA . LYS A 1 92 ? -14.846 15.821 2.683 1.00 65.88 92 LYS A CA 1
ATOM 673 C C . LYS A 1 92 ? -13.526 16.549 2.988 1.00 65.88 92 LYS A C 1
ATOM 675 O O . LYS A 1 92 ? -13.205 17.522 2.316 1.00 65.88 92 LYS A O 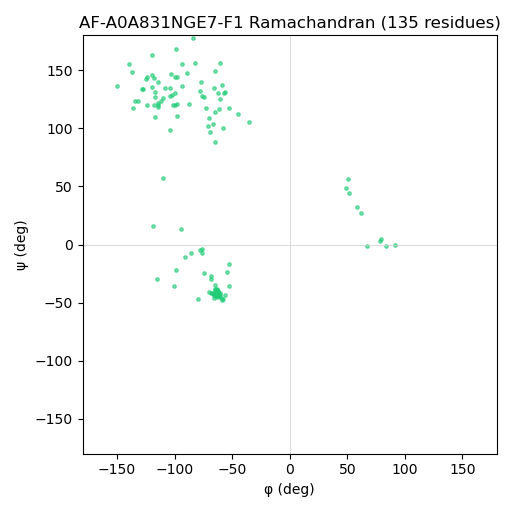1
ATOM 680 N N . ASN A 1 93 ? -12.766 16.078 3.976 1.00 70.12 93 ASN A N 1
ATOM 681 C CA . ASN A 1 93 ? -11.465 16.620 4.366 1.00 70.12 93 ASN A CA 1
ATOM 682 C C . ASN A 1 93 ? -10.267 15.898 3.710 1.00 70.12 93 ASN A C 1
ATOM 684 O O . ASN A 1 93 ? -9.143 16.074 4.182 1.00 70.12 93 ASN A O 1
ATOM 688 N N . ASN A 1 94 ? -10.482 15.070 2.675 1.00 66.75 94 ASN A N 1
ATOM 689 C CA . ASN A 1 94 ? -9.461 14.178 2.105 1.00 66.75 94 ASN A CA 1
ATOM 690 C C . ASN A 1 94 ? -8.783 13.351 3.208 1.00 66.75 94 ASN A C 1
ATOM 692 O O . ASN A 1 94 ? -7.583 13.462 3.470 1.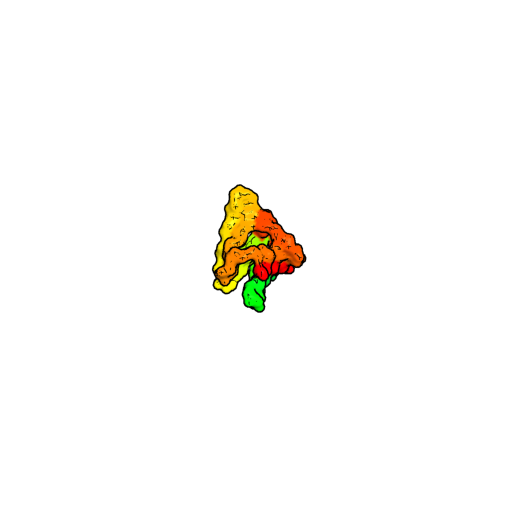00 66.75 94 ASN A O 1
ATOM 696 N N . GLN A 1 95 ? -9.602 12.624 3.960 1.00 78.81 95 GLN A N 1
ATOM 697 C CA . GLN A 1 95 ? -9.130 11.619 4.901 1.00 78.81 95 GLN A CA 1
ATOM 698 C C . GLN A 1 95 ? -9.812 10.318 4.520 1.00 78.81 95 GLN A C 1
ATOM 700 O O . GLN A 1 95 ? -11.047 10.259 4.510 1.00 78.81 95 GLN A O 1
ATOM 705 N N . ALA A 1 96 ? -9.016 9.308 4.183 1.00 81.06 96 ALA A N 1
ATOM 706 C CA . ALA A 1 96 ? -9.548 7.985 3.921 1.00 81.06 96 ALA A CA 1
ATOM 707 C C . ALA A 1 96 ? -9.899 7.290 5.234 1.00 81.06 96 ALA A C 1
ATOM 709 O O . ALA A 1 96 ? -9.075 7.179 6.143 1.00 81.06 96 ALA A O 1
ATOM 710 N N . SER A 1 97 ? -11.129 6.799 5.320 1.00 83.88 97 SER A N 1
ATOM 711 C CA . SER A 1 97 ? -11.552 5.892 6.377 1.00 83.88 97 SER A CA 1
ATOM 712 C C . SER A 1 97 ? -11.819 4.533 5.764 1.00 83.88 97 SER A C 1
ATOM 714 O O . SER A 1 97 ? -12.642 4.413 4.861 1.00 83.88 97 SER A O 1
ATOM 716 N N . ILE A 1 98 ? -11.142 3.504 6.264 1.00 86.94 98 ILE A N 1
ATOM 717 C CA . ILE A 1 98 ? -11.457 2.127 5.896 1.00 86.94 98 ILE A CA 1
ATOM 718 C C . ILE A 1 98 ? -12.752 1.735 6.609 1.00 86.94 98 ILE A C 1
ATOM 720 O O . ILE A 1 98 ? -12.865 1.907 7.821 1.00 86.94 98 ILE A O 1
ATOM 724 N N . LEU A 1 99 ? -13.728 1.251 5.844 1.00 87.69 99 LEU A N 1
ATOM 725 C CA . LEU A 1 99 ? -15.044 0.832 6.325 1.00 87.69 99 LEU A CA 1
ATOM 726 C C . LEU A 1 99 ? -15.136 -0.687 6.479 1.00 87.69 99 LEU A C 1
ATOM 728 O O . LEU A 1 99 ? -15.817 -1.169 7.382 1.00 87.69 99 LEU A O 1
ATOM 732 N N . ASN A 1 100 ? -14.483 -1.433 5.585 1.00 88.94 100 ASN A N 1
ATOM 733 C CA . ASN A 1 100 ? -14.543 -2.888 5.555 1.00 88.94 100 ASN A CA 1
ATOM 734 C C . ASN A 1 100 ? -13.241 -3.486 5.012 1.00 88.94 100 ASN A C 1
ATOM 736 O O . ASN A 1 100 ? -12.741 -3.028 3.984 1.00 88.94 100 ASN A O 1
AT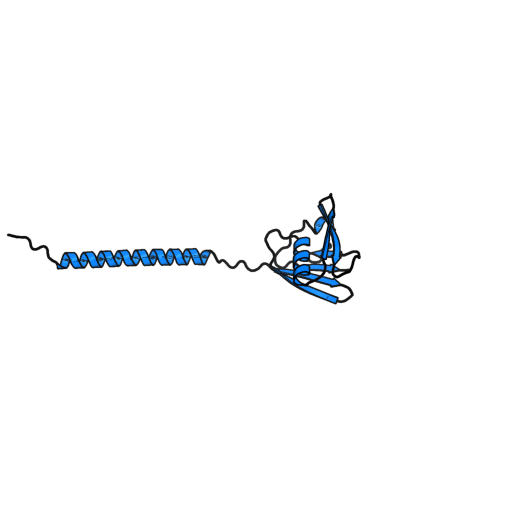OM 740 N N . ILE A 1 101 ? -12.737 -4.541 5.656 1.00 88.00 101 ILE A N 1
ATOM 741 C CA . ILE A 1 101 ? -11.723 -5.440 5.086 1.00 88.00 101 ILE A CA 1
ATOM 742 C C . ILE A 1 101 ? -12.130 -6.881 5.398 1.00 88.00 101 ILE A C 1
ATOM 744 O O . ILE A 1 101 ? -12.204 -7.279 6.558 1.00 88.00 101 ILE A O 1
ATOM 748 N N . GLY A 1 102 ? -12.383 -7.684 4.367 1.00 85.75 102 GLY A N 1
ATOM 749 C CA . GLY A 1 102 ? -12.680 -9.110 4.492 1.00 85.75 102 GLY A CA 1
ATOM 750 C C . GLY A 1 102 ? -13.941 -9.428 5.298 1.00 85.75 102 GLY A C 1
ATOM 751 O O . GLY A 1 102 ? -14.004 -10.489 5.914 1.00 85.75 102 GLY A O 1
ATOM 752 N N . GLY A 1 103 ? -14.916 -8.514 5.331 1.00 85.00 103 GLY A N 1
ATOM 753 C CA . GLY A 1 103 ? -16.165 -8.654 6.087 1.00 85.00 103 GLY A CA 1
ATOM 754 C C . GLY A 1 103 ? -16.120 -8.094 7.513 1.00 85.00 103 GLY A C 1
ATOM 755 O O . GLY A 1 103 ? -17.135 -8.138 8.210 1.00 85.00 103 GLY A O 1
ATOM 756 N N . TYR A 1 104 ? -14.981 -7.554 7.951 1.00 85.44 104 TYR A N 1
ATOM 757 C CA . TYR A 1 104 ? -14.824 -6.910 9.255 1.00 85.44 104 TYR A CA 1
ATOM 758 C C . TYR A 1 104 ? -15.048 -5.407 9.125 1.00 85.44 104 TYR A C 1
ATOM 760 O O . TYR A 1 104 ? -14.544 -4.795 8.193 1.00 85.44 104 TYR A O 1
ATOM 768 N N . ARG A 1 105 ? -15.784 -4.806 10.065 1.00 84.19 105 ARG A N 1
ATOM 769 C CA . ARG A 1 105 ? -16.121 -3.367 10.074 1.00 84.19 105 ARG A CA 1
ATOM 770 C C . ARG A 1 105 ? -15.579 -2.621 11.304 1.00 84.19 105 ARG A C 1
ATOM 772 O O . ARG A 1 105 ? -16.057 -1.536 11.626 1.00 84.19 105 ARG A O 1
ATOM 779 N N . ASP A 1 106 ? -14.628 -3.231 12.008 1.00 73.50 106 ASP A N 1
ATOM 780 C CA . ASP A 1 106 ? -14.048 -2.715 13.253 1.00 73.50 106 ASP A CA 1
ATOM 781 C C . ASP A 1 106 ? -12.907 -1.708 13.012 1.00 73.50 106 ASP A C 1
ATOM 783 O O . ASP A 1 106 ? -12.540 -1.397 11.879 1.00 73.50 106 ASP A O 1
ATOM 787 N N . SER A 1 107 ? -12.355 -1.151 14.095 1.00 81.38 107 SER A N 1
ATOM 788 C CA . SER A 1 107 ? -11.262 -0.178 14.047 1.00 81.38 107 SER A CA 1
ATOM 789 C C . SER A 1 107 ? -9.962 -0.802 13.534 1.00 81.38 107 SER A C 1
ATOM 791 O O . SER A 1 107 ? -9.258 -1.475 14.281 1.00 81.38 107 SER A O 1
ATOM 793 N N . PHE A 1 108 ? -9.616 -0.525 12.279 1.00 86.50 108 PHE A N 1
ATOM 794 C CA . PHE A 1 108 ? -8.350 -0.956 11.692 1.00 86.50 108 PHE A CA 1
ATOM 795 C C . PHE A 1 108 ? -7.181 -0.080 12.145 1.00 86.50 108 PHE A C 1
ATOM 797 O O . PHE A 1 108 ? -7.220 1.149 12.043 1.00 86.50 108 PHE A O 1
ATOM 804 N N . GLU A 1 109 ? -6.096 -0.717 12.567 1.00 90.69 109 GLU A N 1
ATOM 805 C CA . GLU A 1 109 ? -4.811 -0.066 12.783 1.00 90.69 109 GLU A CA 1
ATOM 806 C C . GLU A 1 109 ? -3.887 -0.350 11.600 1.00 90.69 109 GLU A C 1
ATOM 808 O O . GLU A 1 109 ? -3.573 -1.502 11.299 1.00 90.69 109 GLU A O 1
ATOM 813 N N . ILE A 1 110 ? -3.441 0.711 10.928 1.00 91.56 110 ILE A N 1
ATOM 814 C CA . ILE A 1 110 ? -2.565 0.614 9.759 1.00 91.56 110 ILE A CA 1
ATOM 815 C C . ILE A 1 110 ? -1.174 1.085 10.144 1.00 91.56 110 ILE A C 1
ATOM 817 O O . ILE A 1 110 ? -1.009 2.139 10.760 1.00 91.56 110 ILE A O 1
ATOM 821 N N . TYR A 1 111 ? -0.169 0.323 9.737 1.00 94.25 111 TYR A N 1
ATOM 822 C CA . TYR A 1 111 ? 1.231 0.632 9.954 1.00 94.25 111 TYR A CA 1
ATOM 823 C C . TYR A 1 111 ? 1.975 0.639 8.627 1.00 94.25 111 TYR A C 1
ATOM 825 O O . TYR A 1 111 ? 1.737 -0.215 7.780 1.00 94.25 111 TYR A O 1
ATOM 833 N N . LEU A 1 112 ? 2.916 1.567 8.481 1.00 94.62 112 LEU A N 1
ATOM 834 C CA . LEU A 1 112 ? 3.919 1.569 7.421 1.00 94.62 112 LEU A CA 1
ATOM 835 C C . LEU A 1 112 ? 5.296 1.472 8.072 1.00 94.62 112 LEU A C 1
ATOM 837 O O . LEU A 1 112 ? 5.654 2.336 8.872 1.00 94.62 112 LEU A O 1
ATOM 841 N N . ASN A 1 113 ? 6.060 0.428 7.757 1.00 93.88 113 ASN A N 1
ATOM 842 C CA . ASN A 1 113 ? 7.377 0.159 8.342 1.00 93.88 113 ASN A CA 1
ATOM 843 C C . ASN A 1 113 ? 7.355 0.261 9.880 1.00 93.88 113 ASN A C 1
ATOM 845 O O . ASN A 1 113 ? 8.159 0.968 10.486 1.00 93.88 113 ASN A O 1
ATOM 849 N N . SER A 1 114 ? 6.370 -0.390 10.508 1.00 92.62 114 SER A N 1
ATOM 850 C CA . SER A 1 114 ? 6.114 -0.367 11.960 1.00 92.62 114 SER A CA 1
ATOM 851 C C . SER A 1 114 ? 5.655 0.977 12.550 1.00 92.62 114 SER A C 1
ATOM 853 O O . SER A 1 114 ? 5.363 1.044 13.745 1.00 92.62 114 SER A O 1
ATOM 855 N N . LYS A 1 115 ? 5.528 2.051 11.758 1.00 94.81 115 LYS A N 1
ATOM 856 C CA . LYS A 1 115 ? 4.943 3.326 12.200 1.00 94.81 115 LYS A CA 1
ATOM 857 C C . LYS A 1 115 ? 3.429 3.298 11.999 1.00 94.81 115 LYS A C 1
ATOM 859 O O . LYS A 1 115 ? 2.970 3.184 10.866 1.00 94.81 115 LYS A O 1
ATOM 864 N N . LYS A 1 116 ? 2.662 3.472 13.081 1.00 93.94 116 LYS A N 1
ATOM 865 C CA . LYS A 1 116 ? 1.201 3.623 13.007 1.00 93.94 116 LYS A CA 1
ATOM 866 C C . LYS A 1 116 ? 0.843 4.884 12.215 1.00 93.94 116 LYS A C 1
ATOM 868 O O . LYS A 1 116 ? 1.375 5.957 12.503 1.00 93.94 116 LYS A O 1
ATOM 873 N N . LEU A 1 117 ? -0.049 4.739 11.244 1.00 91.81 117 LEU A N 1
ATOM 874 C CA . LEU A 1 117 ? -0.613 5.831 10.462 1.00 91.81 117 LEU A CA 1
ATOM 875 C C . LEU A 1 117 ? -1.975 6.231 11.025 1.00 91.81 117 LEU A C 1
ATOM 877 O O . LEU A 1 117 ? -2.759 5.401 11.486 1.00 91.81 117 LEU A O 1
ATOM 881 N N . THR A 1 118 ? -2.258 7.523 10.972 1.00 89.75 118 THR A N 1
ATOM 882 C CA . THR A 1 118 ? -3.595 8.073 11.202 1.00 89.75 118 THR A CA 1
ATOM 883 C C . THR A 1 118 ? -4.431 7.969 9.927 1.00 89.75 118 THR A C 1
ATOM 885 O O . THR A 1 118 ? -3.885 7.947 8.826 1.00 89.75 118 THR A O 1
ATOM 888 N N . SER A 1 119 ? -5.763 7.959 10.041 1.00 81.75 119 SER A N 1
ATOM 889 C CA . SER A 1 119 ? -6.673 7.849 8.885 1.00 81.75 119 SER A CA 1
ATOM 890 C C . SER A 1 119 ? -6.392 8.888 7.788 1.00 81.75 119 SER A C 1
ATOM 892 O O . SER A 1 119 ? -6.449 8.584 6.604 1.00 81.75 119 SER A O 1
ATOM 894 N N . GLY A 1 120 ? -5.996 10.109 8.167 1.00 84.38 120 GLY A N 1
ATOM 895 C CA . GLY A 1 120 ? -5.659 11.173 7.216 1.00 84.38 120 GLY A CA 1
ATOM 896 C C . GLY A 1 120 ? -4.282 11.066 6.552 1.00 84.38 120 GLY A C 1
ATOM 897 O O . GLY A 1 120 ? -3.964 11.923 5.725 1.00 84.38 120 GLY A O 1
ATOM 898 N N . GLU A 1 121 ? -3.461 10.088 6.944 1.00 90.19 121 GLU A N 1
ATOM 899 C CA . GLU A 1 121 ? -2.151 9.792 6.353 1.00 90.19 121 GLU A CA 1
ATOM 900 C C . GLU A 1 121 ? -2.224 8.632 5.347 1.00 90.19 121 GLU A C 1
ATOM 902 O O . GLU A 1 121 ? -1.360 8.544 4.478 1.00 90.19 121 GLU A O 1
ATOM 907 N N . VAL A 1 122 ? -3.229 7.755 5.418 1.00 90.62 122 VAL A N 1
ATOM 908 C CA . VAL A 1 122 ? -3.301 6.513 4.617 1.00 90.62 122 VAL A CA 1
ATOM 909 C C . VAL A 1 122 ? -3.419 6.804 3.116 1.00 90.62 122 VAL A C 1
ATOM 911 O O . VAL A 1 122 ? -2.788 6.142 2.295 1.00 90.62 122 VAL A O 1
ATOM 914 N N . ASP A 1 123 ? -4.182 7.830 2.745 1.00 90.94 123 ASP A N 1
ATOM 915 C CA . ASP A 1 123 ? -4.410 8.251 1.359 1.00 90.94 123 ASP A CA 1
ATOM 916 C C . ASP A 1 123 ? -3.346 9.208 0.813 1.00 90.94 123 ASP A C 1
ATOM 918 O O . ASP A 1 123 ? -3.355 9.510 -0.377 1.00 90.94 123 ASP A O 1
ATOM 922 N N . LYS A 1 124 ? -2.426 9.686 1.659 1.00 90.75 124 LYS A N 1
ATOM 923 C CA . LYS A 1 124 ? -1.398 10.682 1.297 1.00 90.75 124 LYS A CA 1
ATOM 924 C C . LYS A 1 124 ? 0.017 10.137 1.369 1.00 90.75 124 LYS A C 1
ATOM 926 O O . LYS A 1 124 ? 0.901 10.614 0.661 1.00 90.75 124 LYS A O 1
ATOM 931 N N . THR A 1 125 ? 0.247 9.169 2.249 1.00 93.31 125 THR A N 1
ATOM 932 C CA . THR A 1 125 ? 1.566 8.575 2.442 1.00 93.31 125 THR A CA 1
ATOM 933 C C . THR A 1 125 ? 1.889 7.703 1.244 1.00 93.31 125 THR A C 1
ATOM 935 O O . THR A 1 125 ? 1.183 6.733 0.976 1.00 93.31 125 THR A O 1
ATOM 938 N N . GLN A 1 126 ? 2.944 8.061 0.519 1.00 93.62 126 GLN A N 1
ATOM 939 C CA . GLN A 1 126 ? 3.427 7.279 -0.613 1.00 93.62 126 GLN A CA 1
ATOM 940 C C . GLN A 1 126 ? 4.212 6.060 -0.137 1.00 93.62 126 GLN A C 1
ATOM 942 O O . GLN A 1 126 ? 5.010 6.167 0.796 1.00 93.62 126 GLN A O 1
ATOM 947 N N . VAL A 1 127 ? 4.000 4.932 -0.810 1.00 91.75 127 VAL A N 1
ATOM 948 C CA . VAL A 1 127 ? 4.784 3.712 -0.610 1.00 91.75 127 VAL A CA 1
ATOM 949 C C . VAL A 1 127 ? 5.999 3.699 -1.525 1.00 91.75 127 VAL A C 1
ATOM 951 O O . VAL A 1 127 ? 5.980 4.225 -2.640 1.00 91.75 127 VAL A O 1
ATOM 954 N N . ARG A 1 128 ? 7.074 3.087 -1.045 1.00 90.56 128 ARG A N 1
ATOM 955 C CA . ARG A 1 128 ? 8.317 2.862 -1.779 1.00 90.56 128 ARG A CA 1
ATOM 956 C C . ARG A 1 128 ? 8.601 1.373 -1.896 1.00 90.56 128 ARG A C 1
ATOM 958 O O . ARG A 1 128 ? 8.046 0.549 -1.172 1.00 90.56 128 ARG A O 1
ATOM 965 N N . ALA A 1 129 ? 9.493 1.039 -2.823 1.00 86.56 129 ALA A N 1
ATOM 966 C CA . ALA A 1 129 ? 9.957 -0.329 -2.991 1.00 86.56 129 ALA A CA 1
ATOM 967 C C . ALA A 1 129 ? 10.557 -0.846 -1.674 1.00 86.56 129 ALA A C 1
ATOM 969 O O . ALA A 1 129 ? 11.407 -0.178 -1.082 1.00 86.56 129 ALA A O 1
ATOM 970 N N . GLY A 1 130 ? 10.124 -2.027 -1.239 1.00 86.19 130 GLY A N 1
ATOM 971 C CA . GLY A 1 130 ? 10.558 -2.659 0.005 1.00 86.19 130 GLY A CA 1
ATOM 972 C C . GLY A 1 130 ? 9.824 -2.192 1.265 1.00 86.19 130 GLY A C 1
ATOM 973 O O . GLY A 1 130 ? 10.105 -2.723 2.338 1.00 86.19 130 GLY A O 1
ATOM 974 N N . ASP A 1 131 ? 8.883 -1.247 1.162 1.00 91.50 131 ASP A N 1
ATOM 975 C CA . ASP A 1 131 ? 8.048 -0.874 2.302 1.00 91.50 131 ASP A CA 1
ATOM 976 C C . ASP A 1 131 ? 7.150 -2.041 2.741 1.00 91.50 131 ASP A C 1
ATOM 978 O O . ASP A 1 131 ? 6.700 -2.867 1.937 1.00 91.50 131 ASP A O 1
ATOM 982 N N . ARG A 1 132 ? 6.859 -2.073 4.043 1.00 92.88 132 ARG A N 1
ATOM 983 C CA . ARG A 1 132 ? 5.951 -3.028 4.675 1.00 92.88 132 ARG A CA 1
ATOM 984 C C . ARG A 1 132 ? 4.727 -2.310 5.221 1.00 92.88 132 ARG A C 1
ATOM 986 O O . ARG A 1 132 ? 4.848 -1.477 6.118 1.00 92.88 132 ARG A O 1
ATOM 993 N N . ILE A 1 133 ? 3.552 -2.676 4.730 1.00 93.25 133 ILE A N 1
ATOM 994 C CA . ILE A 1 133 ? 2.267 -2.251 5.277 1.00 93.25 133 ILE A CA 1
ATOM 995 C C . ILE A 1 133 ? 1.720 -3.374 6.152 1.00 93.25 133 ILE A C 1
ATOM 997 O O . ILE A 1 133 ? 1.657 -4.518 5.712 1.00 93.25 133 ILE A O 1
ATOM 1001 N N . GLU A 1 134 ? 1.300 -3.055 7.371 1.00 93.06 134 GLU A N 1
ATOM 1002 C CA . GLU A 1 134 ? 0.587 -3.989 8.246 1.00 93.06 134 GLU A CA 1
ATOM 1003 C C . GLU A 1 134 ? -0.794 -3.437 8.577 1.00 93.06 134 GLU A C 1
ATOM 1005 O O . GLU A 1 134 ? -0.928 -2.266 8.932 1.00 93.06 134 GLU A O 1
ATOM 1010 N N . ILE A 1 135 ? -1.807 -4.294 8.505 1.00 90.56 135 ILE A N 1
ATOM 1011 C CA . ILE A 1 135 ? -3.173 -3.998 8.934 1.00 90.56 135 ILE A CA 1
ATOM 1012 C C . ILE A 1 135 ? -3.528 -4.938 10.081 1.00 90.56 135 ILE A C 1
ATOM 1014 O O . ILE A 1 135 ? -3.384 -6.156 9.944 1.00 90.56 135 ILE A O 1
ATOM 1018 N N . LYS A 1 136 ? -3.986 -4.369 11.197 1.00 88.38 136 LYS A N 1
ATOM 1019 C CA . LYS A 1 136 ? -4.408 -5.096 12.402 1.00 88.38 136 LYS A CA 1
ATOM 1020 C C . LYS A 1 136 ? -5.842 -4.714 12.766 1.00 88.38 136 LYS A C 1
ATOM 1022 O O . LYS A 1 136 ? -6.235 -3.565 12.558 1.00 88.38 136 LYS A O 1
ATOM 1027 N N . ILE A 1 137 ? -6.592 -5.689 13.275 1.00 81.81 137 ILE A N 1
ATOM 1028 C CA . ILE A 1 137 ? -7.930 -5.543 13.872 1.00 81.81 137 ILE A CA 1
ATOM 1029 C C . ILE A 1 137 ? -7.801 -5.762 15.375 1.00 81.81 137 ILE A C 1
ATOM 1031 O O . ILE A 1 137 ? -7.059 -6.704 15.745 1.00 81.81 137 ILE A O 1
#

Foldseek 3Di:
DDDPPDPVVVVVVVVVVVVVVVVVVVVVVCVVVVVVVVVCPPPPQQWEWEWEQDPNDIDIDIHGDDPQQFLLNNVVVRCVVVVWDWDWDQPPVRFIDTQDTNRDRDDKFKDKQNHTDDRNRRRPHGDGRPIYIYIDD

Radius of gyration: 31.24 Å; Cα contacts (8 Å, |Δi|>4): 194; chains: 1; bounding box: 59×32×96 Å

Nearest PDB structures (foldseek):
  5nrp-assembly1_A  TM=7.686E-01  e=1.248E-04  Homo sapiens
  8ixu-assembly1_A  TM=7.416E-01  e=8.071E-05  Rattus norvegicus
  7qbg-assembly2_C  TM=7.575E-01  e=2.328E-04  Homo sapiens
  4y5o-assembly1_B  TM=3.324E-01  e=1.828E-01  Homo sapiens
  7mez-assembly1_A  TM=4.226E-01  e=4.954E-01  Homo sapiens